Protein AF-A0A958HN75-F1 (afdb_monomer_lite)

Sequence (83 aa):
WSFMVVANTSNSMVQTMVPDELRGRVMGVYTLMFFGGMPLGSLLIGSMAELLTEPVTLAINAAIVLLVAGIVWLRLPFIRKLG

Foldseek 3Di:
DVVVVVVVVVLVVQQVVDDPVCNVVSVVVVCCCVVVVVVVVVVVLVVVCVVDPNVVSVVVVVVVVVVVVVCCVVVPCVVVVVD

Radius of gyration: 16.23 Å; chains: 1; bounding box: 29×27×43 Å

Secondary structure (DSSP, 8-state):
-HHHHHHHHHHHHHHHHS-GGGHHHHHHHHHHHHHHHHHHHHHHHHHHHHHS-HHHHHHHHHHHHHHHHHHHHHH-TTGGG--

pLDDT: mean 88.0, std 8.84, range [49.09, 96.44]

Structure (mmCIF, N/CA/C/O backbone):
data_AF-A0A958HN75-F1
#
_entry.id   AF-A0A958HN75-F1
#
loop_
_atom_site.group_PDB
_atom_site.id
_atom_site.type_symbol
_atom_site.label_atom_id
_atom_site.label_alt_id
_atom_site.label_comp_id
_atom_site.label_asym_id
_atom_site.label_entity_id
_atom_site.label_seq_id
_atom_site.pdbx_PDB_ins_code
_atom_site.Cartn_x
_atom_site.Cartn_y
_atom_site.Cartn_z
_atom_site.occupancy
_atom_site.B_iso_or_equiv
_atom_site.auth_seq_id
_atom_site.auth_comp_id
_atom_site.auth_asym_id
_atom_site.auth_atom_id
_atom_site.pdbx_PDB_model_num
ATOM 1 N N . TRP A 1 1 ? 9.470 11.895 5.638 1.00 71.19 1 TRP A N 1
ATOM 2 C CA . TRP A 1 1 ? 8.431 12.602 6.417 1.00 71.19 1 TRP A CA 1
ATOM 3 C C . TRP A 1 1 ? 7.024 12.133 6.060 1.00 71.19 1 TRP A C 1
ATOM 5 O O . TRP A 1 1 ? 6.367 11.613 6.949 1.00 71.19 1 TRP A O 1
ATOM 15 N N . SER A 1 2 ? 6.595 12.171 4.789 1.00 85.88 2 SER A N 1
ATOM 16 C CA . SER A 1 2 ? 5.245 11.725 4.378 1.00 85.88 2 SER A CA 1
ATOM 17 C C . SER A 1 2 ? 4.927 10.268 4.734 1.00 85.88 2 SER A C 1
ATOM 19 O O . SER A 1 2 ? 3.875 9.994 5.298 1.00 85.88 2 SER A O 1
ATOM 21 N N . PHE A 1 3 ? 5.864 9.342 4.497 1.00 86.69 3 PHE A N 1
ATOM 22 C CA . PHE A 1 3 ? 5.693 7.936 4.887 1.00 86.69 3 PHE A CA 1
ATOM 23 C C . PHE A 1 3 ? 5.475 7.763 6.399 1.00 86.69 3 PHE A C 1
ATOM 25 O O . PHE A 1 3 ? 4.565 7.054 6.813 1.00 86.69 3 PHE A O 1
ATOM 32 N N . MET A 1 4 ? 6.266 8.456 7.227 1.00 89.12 4 MET A N 1
ATOM 33 C CA . MET A 1 4 ? 6.133 8.379 8.686 1.00 89.12 4 MET A CA 1
ATOM 34 C C . MET A 1 4 ? 4.787 8.923 9.170 1.00 89.12 4 MET A C 1
ATOM 36 O O . MET A 1 4 ? 4.213 8.356 10.094 1.00 89.12 4 MET A O 1
ATOM 40 N N . VAL A 1 5 ? 4.263 9.985 8.549 1.00 91.00 5 VAL A N 1
ATOM 41 C CA . VAL A 1 5 ? 2.929 10.518 8.875 1.00 91.00 5 VAL A CA 1
ATOM 42 C C . VAL A 1 5 ? 1.852 9.480 8.562 1.00 91.00 5 VAL A C 1
ATOM 44 O O . VAL A 1 5 ? 1.072 9.131 9.441 1.00 91.00 5 VAL A O 1
ATOM 47 N N . VAL A 1 6 ? 1.863 8.911 7.351 1.00 88.31 6 VAL A N 1
ATOM 48 C CA . VAL A 1 6 ? 0.882 7.895 6.931 1.00 88.31 6 VAL A CA 1
ATOM 49 C C . VAL A 1 6 ? 0.938 6.654 7.824 1.00 88.31 6 VAL A C 1
ATOM 51 O O . VAL A 1 6 ? -0.106 6.155 8.243 1.00 88.31 6 VAL A O 1
ATOM 54 N N . ALA A 1 7 ? 2.140 6.178 8.154 1.00 89.31 7 ALA A N 1
ATOM 55 C CA . ALA A 1 7 ? 2.324 5.015 9.015 1.00 89.31 7 ALA A CA 1
ATOM 56 C C . ALA A 1 7 ? 1.779 5.257 10.433 1.00 89.31 7 ALA A C 1
ATOM 58 O O . ALA A 1 7 ? 1.038 4.427 10.955 1.00 89.31 7 ALA A O 1
ATOM 59 N N . ASN A 1 8 ? 2.086 6.409 11.042 1.00 91.00 8 ASN A N 1
ATOM 60 C CA . ASN A 1 8 ? 1.600 6.736 12.385 1.00 91.00 8 ASN A CA 1
ATOM 61 C C . ASN A 1 8 ? 0.079 6.925 12.421 1.00 91.00 8 ASN A C 1
ATOM 63 O O . ASN A 1 8 ? -0.581 6.334 13.273 1.00 91.00 8 ASN A O 1
ATOM 67 N N . THR A 1 9 ? -0.496 7.668 11.471 1.00 90.06 9 THR A N 1
ATOM 68 C CA . THR A 1 9 ? -1.953 7.845 11.378 1.00 90.06 9 THR A CA 1
ATOM 69 C C . THR A 1 9 ? -2.672 6.508 11.187 1.00 90.06 9 THR A C 1
ATOM 71 O O . THR A 1 9 ? -3.672 6.253 11.855 1.00 90.06 9 THR A O 1
ATOM 74 N N . SER A 1 10 ? -2.143 5.625 10.334 1.00 89.38 10 SER A N 1
ATOM 75 C CA . SER A 1 10 ? -2.717 4.290 10.109 1.00 89.38 10 SER A CA 1
ATOM 76 C C . SER A 1 10 ? -2.672 3.435 11.376 1.00 89.38 10 SER A C 1
ATOM 78 O O . SER A 1 10 ? -3.676 2.827 11.741 1.00 89.38 10 SER A O 1
ATOM 80 N N . ASN A 1 11 ? -1.544 3.450 12.096 1.00 90.94 11 ASN A N 1
ATOM 81 C CA . ASN A 1 11 ? -1.396 2.736 13.365 1.00 90.94 11 ASN A CA 1
ATOM 82 C C . ASN A 1 11 ? -2.416 3.212 14.403 1.00 90.94 11 ASN A C 1
ATOM 84 O O . ASN A 1 11 ? -3.084 2.388 15.025 1.00 90.94 11 ASN A O 1
ATOM 88 N N . SER A 1 12 ? -2.561 4.528 14.576 1.00 89.94 12 SER A N 1
ATOM 89 C CA . SER A 1 12 ? -3.529 5.097 15.515 1.00 89.94 12 SER A CA 1
ATOM 90 C C . SER A 1 12 ? -4.967 4.759 15.123 1.00 89.94 12 SER A C 1
ATOM 92 O O . SER A 1 12 ? -5.748 4.381 15.988 1.00 89.94 12 SER A O 1
ATOM 94 N N . MET A 1 13 ? -5.310 4.819 13.833 1.00 89.44 13 MET A N 1
ATOM 95 C CA . MET A 1 13 ? -6.652 4.487 13.345 1.00 89.44 13 MET A CA 1
ATOM 96 C C . MET A 1 13 ? -7.015 3.017 13.592 1.00 89.44 13 MET A C 1
ATOM 98 O O . MET A 1 13 ? -8.122 2.713 14.027 1.00 89.44 13 MET A O 1
ATOM 102 N N . VAL A 1 14 ? -6.087 2.088 13.354 1.00 89.62 14 VAL A N 1
ATOM 103 C CA . VAL A 1 14 ? -6.318 0.665 13.650 1.00 89.62 14 VAL A CA 1
ATOM 104 C C . VAL A 1 14 ? -6.484 0.452 15.154 1.00 89.62 14 VAL A C 1
ATOM 106 O O . VAL A 1 14 ? -7.378 -0.274 15.576 1.00 89.62 14 VAL A O 1
ATOM 109 N N . GLN A 1 15 ? -5.671 1.113 15.980 1.00 88.75 15 GLN A N 1
ATOM 110 C CA . GLN A 1 15 ? -5.740 0.961 17.434 1.00 88.75 15 GLN A CA 1
ATOM 111 C C . GLN A 1 15 ? -7.035 1.507 18.049 1.00 88.75 15 GLN A C 1
ATOM 113 O O . GLN A 1 15 ? -7.488 0.950 19.048 1.00 88.75 15 GLN A O 1
ATOM 118 N N . THR A 1 16 ? -7.626 2.562 17.476 1.00 91.12 16 THR A N 1
ATOM 119 C CA . THR A 1 16 ? -8.883 3.154 17.969 1.00 91.12 16 THR A CA 1
ATOM 120 C C . THR A 1 16 ? -10.130 2.412 17.494 1.00 91.12 16 THR A C 1
ATOM 122 O O . THR A 1 16 ? -11.146 2.452 18.180 1.00 91.12 16 THR A O 1
ATOM 125 N N . MET A 1 17 ? -10.073 1.721 16.350 1.00 88.56 17 MET A N 1
ATOM 126 C CA . MET A 1 17 ? -11.212 0.959 15.817 1.00 88.56 17 MET A CA 1
ATOM 127 C C . MET A 1 17 ? -11.318 -0.474 16.355 1.00 88.56 17 MET A C 1
ATOM 129 O O . MET A 1 17 ? -12.322 -1.142 16.114 1.00 88.56 17 MET A O 1
ATOM 133 N N . VAL A 1 18 ? -10.296 -0.972 17.054 1.00 90.88 18 VAL A N 1
ATOM 134 C CA . VAL A 1 18 ? -10.238 -2.363 17.520 1.00 90.88 18 VAL A CA 1
ATOM 135 C C . VAL A 1 18 ? -10.537 -2.453 19.024 1.00 90.88 18 VAL A C 1
ATOM 137 O O . VAL A 1 18 ? -9.901 -1.741 19.803 1.00 90.88 18 VAL A O 1
ATOM 140 N N . PRO A 1 19 ? -11.432 -3.363 19.458 1.00 88.88 19 PRO A N 1
ATOM 141 C CA . PRO A 1 19 ? -11.676 -3.642 20.876 1.00 88.88 19 PRO A CA 1
ATOM 142 C C . PRO A 1 19 ? -10.413 -4.102 21.621 1.00 88.88 19 PRO A C 1
ATOM 144 O O . PRO A 1 19 ? -9.605 -4.855 21.071 1.00 88.88 19 PRO A O 1
ATOM 147 N N . ASP A 1 20 ? -10.265 -3.709 22.892 1.00 86.44 20 ASP A N 1
ATOM 148 C CA . ASP A 1 20 ? -9.073 -3.995 23.714 1.00 86.44 20 ASP A CA 1
ATOM 149 C C . ASP A 1 20 ? -8.689 -5.487 23.727 1.00 86.44 20 ASP A C 1
ATOM 151 O O . ASP A 1 20 ? -7.517 -5.832 23.573 1.00 86.44 20 ASP A O 1
ATOM 155 N N . GLU A 1 21 ? -9.682 -6.373 23.829 1.00 90.81 21 GLU A N 1
ATOM 156 C CA . GLU A 1 21 ? -9.523 -7.835 23.853 1.00 90.81 21 GLU A CA 1
ATOM 157 C C . GLU A 1 21 ? -8.936 -8.430 22.559 1.00 90.81 21 GLU A C 1
ATOM 159 O O . GLU A 1 21 ? -8.298 -9.483 22.585 1.00 90.81 21 GLU A O 1
ATOM 164 N N . LEU A 1 22 ? -9.101 -7.749 21.419 1.00 92.50 22 LEU A N 1
ATOM 165 C CA . LEU A 1 22 ? -8.620 -8.203 20.111 1.00 92.50 22 LEU A CA 1
ATOM 166 C C . LEU A 1 22 ? -7.419 -7.404 19.601 1.00 92.50 22 LEU A C 1
ATOM 168 O O . LEU A 1 22 ? -6.845 -7.768 18.570 1.00 92.50 22 LEU A O 1
ATOM 172 N N . ARG A 1 23 ? -6.994 -6.357 20.320 1.00 89.31 23 ARG A N 1
ATOM 173 C CA . ARG A 1 23 ? -5.936 -5.436 19.879 1.00 89.31 23 ARG A CA 1
ATOM 174 C C . ARG A 1 23 ? -4.663 -6.169 19.464 1.00 89.31 23 ARG A C 1
ATOM 176 O O . ARG A 1 23 ? -4.148 -5.916 18.380 1.00 89.31 23 ARG A O 1
ATOM 183 N N . GLY A 1 24 ? -4.189 -7.121 20.270 1.00 89.88 24 GLY A N 1
ATOM 184 C CA . GLY A 1 24 ? -2.976 -7.890 19.962 1.00 89.88 24 GLY A CA 1
ATOM 185 C C . GLY A 1 24 ? -3.099 -8.743 18.693 1.00 89.88 24 GLY A C 1
ATOM 186 O O . GLY A 1 24 ? -2.178 -8.781 17.879 1.00 89.88 24 GLY A O 1
ATOM 187 N N . ARG A 1 25 ? -4.261 -9.374 18.476 1.00 93.56 25 ARG A N 1
ATOM 188 C CA . ARG A 1 25 ? -4.528 -10.193 17.281 1.00 93.56 25 ARG A CA 1
ATOM 189 C C . ARG A 1 25 ? -4.619 -9.338 16.020 1.00 93.56 25 ARG A C 1
ATOM 191 O O . ARG A 1 25 ? -3.987 -9.669 15.020 1.00 93.56 25 ARG A O 1
ATOM 198 N N . VAL A 1 26 ? -5.356 -8.227 16.070 1.00 94.50 26 VAL A N 1
ATOM 199 C CA . VAL A 1 26 ? -5.510 -7.338 14.909 1.00 94.50 26 VAL A CA 1
ATOM 200 C C . VAL A 1 26 ? -4.198 -6.631 14.576 1.00 94.50 26 VAL A C 1
ATOM 202 O O . VAL A 1 26 ? -3.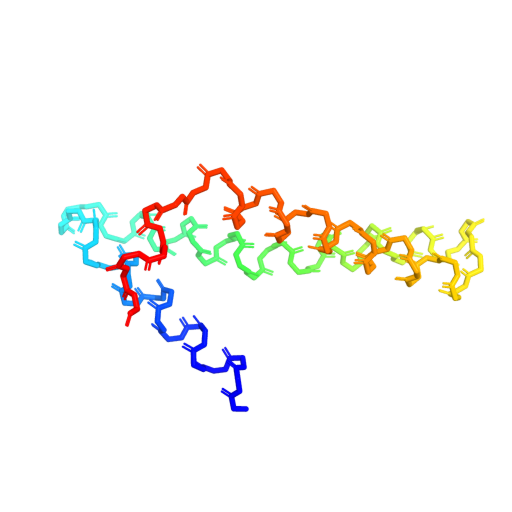826 -6.582 13.408 1.00 94.50 26 VAL A O 1
ATOM 205 N N . MET A 1 27 ? -3.446 -6.162 15.576 1.00 93.38 27 MET A N 1
ATOM 206 C CA . MET A 1 27 ? -2.124 -5.564 15.352 1.00 93.38 27 MET A CA 1
ATOM 207 C C . MET A 1 27 ? -1.112 -6.579 14.804 1.00 93.38 27 MET A C 1
ATOM 209 O O . MET A 1 27 ? -0.272 -6.216 13.981 1.00 93.38 27 MET A O 1
ATOM 213 N N . GLY A 1 28 ? -1.212 -7.854 15.199 1.00 93.06 28 GLY A N 1
ATOM 214 C CA . GLY A 1 28 ? -0.424 -8.942 14.617 1.00 93.06 28 GLY A CA 1
ATOM 215 C C . GLY A 1 28 ? -0.707 -9.133 13.124 1.00 93.06 28 GLY A C 1
ATOM 216 O O . GLY A 1 28 ? 0.224 -9.138 12.322 1.00 93.06 28 GLY A O 1
ATOM 217 N N . VAL A 1 29 ? -1.985 -9.202 12.730 1.00 93.50 29 VAL A N 1
ATOM 218 C CA . VAL A 1 29 ? -2.384 -9.282 11.310 1.00 93.50 29 VAL A CA 1
ATOM 219 C C . VAL A 1 29 ? -1.980 -8.021 10.544 1.00 93.50 29 VAL A C 1
ATOM 221 O O . VAL A 1 29 ? -1.471 -8.121 9.431 1.00 93.50 29 VAL A O 1
ATOM 224 N N . TYR A 1 30 ? -2.147 -6.839 11.138 1.00 91.88 30 TYR A N 1
ATOM 225 C CA . TYR A 1 30 ? -1.732 -5.571 10.539 1.00 91.88 30 TYR A CA 1
ATOM 226 C C . TYR A 1 30 ? -0.222 -5.540 10.265 1.00 91.88 30 TYR A C 1
ATOM 228 O O . TYR A 1 30 ? 0.203 -5.197 9.164 1.00 91.88 30 TYR A O 1
ATOM 236 N N . THR A 1 31 ? 0.589 -5.976 11.231 1.00 90.88 31 THR A N 1
ATOM 237 C CA . THR A 1 31 ? 2.052 -6.046 11.091 1.00 90.88 31 THR A CA 1
ATOM 238 C C . THR A 1 31 ? 2.454 -7.079 10.042 1.00 90.88 31 THR A C 1
ATOM 240 O O . THR A 1 31 ? 3.314 -6.799 9.209 1.00 90.88 31 THR A O 1
ATOM 243 N N . LEU A 1 32 ? 1.802 -8.247 10.036 1.00 93.56 32 LEU A N 1
ATOM 244 C CA . LEU A 1 32 ? 2.020 -9.285 9.030 1.00 93.56 32 LEU A CA 1
ATOM 245 C C . LEU A 1 32 ? 1.705 -8.778 7.620 1.00 93.56 32 LEU A C 1
ATOM 247 O O . LEU A 1 32 ? 2.488 -9.008 6.708 1.00 93.56 32 LEU A O 1
ATOM 251 N N . MET A 1 33 ? 0.597 -8.066 7.430 1.00 91.19 33 MET A N 1
ATOM 252 C CA . MET A 1 33 ? 0.257 -7.487 6.130 1.00 91.19 33 MET A CA 1
ATOM 253 C C . MET A 1 33 ? 1.267 -6.416 5.709 1.00 91.19 33 MET A C 1
ATOM 255 O O . MET A 1 33 ? 1.729 -6.423 4.570 1.00 91.19 33 MET A O 1
ATOM 259 N N . PHE A 1 34 ? 1.642 -5.520 6.626 1.00 86.69 34 PHE A N 1
ATOM 260 C CA . PHE A 1 34 ? 2.521 -4.393 6.320 1.00 86.69 34 PHE A CA 1
ATOM 261 C C . PHE A 1 34 ? 3.955 -4.835 6.001 1.00 86.69 34 PHE A C 1
ATOM 263 O O . PHE A 1 34 ? 4.514 -4.448 4.978 1.00 86.69 34 PHE A O 1
ATOM 270 N N . PHE A 1 35 ? 4.547 -5.679 6.849 1.00 87.88 35 PHE A N 1
ATOM 271 C CA . PHE A 1 35 ? 5.926 -6.138 6.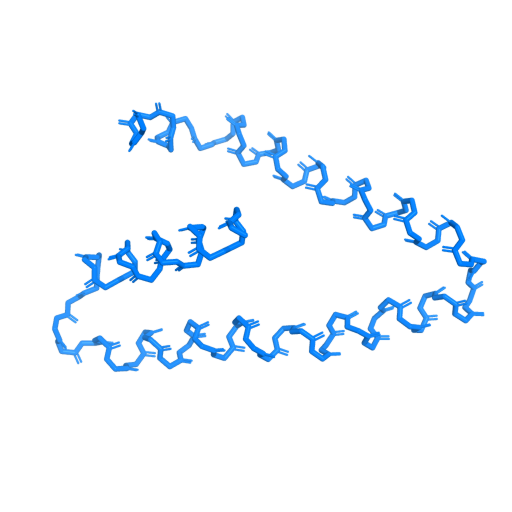680 1.00 87.88 35 PHE A CA 1
ATOM 272 C C . PHE A 1 35 ? 6.035 -7.410 5.842 1.00 87.88 35 PHE A C 1
ATOM 274 O O . PHE A 1 35 ? 6.999 -7.557 5.100 1.00 87.88 35 PHE A O 1
ATOM 281 N N . GLY A 1 36 ? 5.061 -8.319 5.922 1.00 89.56 36 GLY A N 1
ATOM 282 C CA . GLY A 1 36 ? 5.045 -9.558 5.138 1.00 89.56 36 GLY A CA 1
ATOM 283 C C . GLY A 1 36 ? 4.640 -9.346 3.679 1.00 89.56 36 GLY A C 1
ATOM 284 O O . GLY A 1 36 ? 5.098 -10.082 2.808 1.00 89.56 36 GLY A O 1
ATOM 285 N N . GLY A 1 3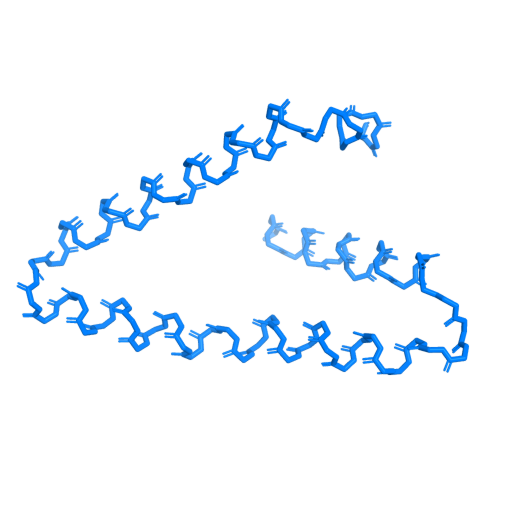7 ? 3.858 -8.305 3.376 1.00 90.81 37 GLY A N 1
ATOM 286 C CA . GLY A 1 37 ? 3.534 -7.934 1.997 1.00 90.81 37 GLY A CA 1
ATOM 287 C C . GLY A 1 37 ? 4.736 -7.397 1.215 1.00 90.81 37 GLY A C 1
ATOM 288 O O . GLY A 1 37 ? 4.806 -7.558 0.001 1.00 90.81 37 GLY A O 1
ATOM 289 N N . MET A 1 38 ? 5.713 -6.804 1.901 1.00 89.81 38 MET A N 1
ATOM 290 C CA . MET A 1 38 ? 6.886 -6.180 1.288 1.00 89.81 38 MET A CA 1
ATOM 291 C C . MET A 1 38 ? 7.809 -7.177 0.550 1.00 89.81 38 MET A C 1
ATOM 293 O O . MET A 1 38 ? 8.064 -6.958 -0.637 1.00 89.81 38 MET A O 1
ATOM 297 N N . PRO A 1 39 ? 8.269 -8.296 1.156 1.00 92.06 39 PRO A N 1
ATOM 298 C CA . PRO A 1 39 ? 9.050 -9.301 0.438 1.00 92.06 39 PRO A CA 1
ATOM 299 C C . PRO A 1 39 ? 8.238 -9.973 -0.676 1.00 92.06 39 PRO A C 1
ATOM 301 O O . PRO A 1 39 ? 8.766 -10.178 -1.766 1.00 92.06 39 PRO A O 1
ATOM 304 N N . LEU A 1 40 ? 6.946 -10.241 -0.460 1.00 92.31 40 LEU A N 1
ATOM 305 C CA . LEU A 1 40 ? 6.066 -10.795 -1.496 1.00 92.31 40 LEU A CA 1
ATOM 306 C C . LEU A 1 40 ? 5.948 -9.862 -2.707 1.00 92.31 40 LEU A C 1
ATOM 308 O O . LEU A 1 40 ? 6.075 -10.304 -3.847 1.00 92.31 40 LEU A O 1
ATOM 312 N N . GLY A 1 41 ? 5.767 -8.565 -2.458 1.00 89.31 41 GLY A N 1
ATOM 313 C CA . GLY A 1 41 ? 5.765 -7.536 -3.490 1.00 89.31 41 GLY A CA 1
ATOM 314 C C . GLY A 1 41 ? 7.095 -7.480 -4.238 1.00 89.31 41 GLY A C 1
ATOM 315 O O . GLY A 1 41 ? 7.097 -7.442 -5.463 1.00 89.31 41 GLY A O 1
ATOM 316 N N . SER A 1 42 ? 8.226 -7.554 -3.526 1.00 90.25 42 SER A N 1
ATOM 317 C CA . SER A 1 42 ? 9.548 -7.569 -4.167 1.00 90.25 42 SER A CA 1
ATOM 318 C C . SER A 1 42 ? 9.765 -8.792 -5.062 1.00 90.25 42 SER A C 1
ATOM 320 O O . SER A 1 42 ? 10.317 -8.644 -6.147 1.00 90.25 42 SER A O 1
ATOM 322 N N . LEU A 1 43 ? 9.269 -9.970 -4.670 1.00 92.38 43 LEU A N 1
ATOM 323 C CA . LEU A 1 43 ? 9.351 -11.185 -5.482 1.00 92.38 43 LEU A CA 1
ATOM 324 C C . LEU A 1 43 ? 8.480 -11.082 -6.742 1.00 92.38 43 LEU A C 1
ATOM 326 O O . LEU A 1 43 ? 8.920 -11.437 -7.835 1.00 92.38 43 LEU A O 1
ATOM 330 N N . LEU A 1 44 ? 7.257 -10.563 -6.608 1.00 90.94 44 LEU A N 1
ATOM 331 C CA . LEU A 1 44 ? 6.352 -10.333 -7.738 1.00 90.94 44 LEU A CA 1
ATOM 332 C C . LEU A 1 44 ? 6.927 -9.311 -8.722 1.00 90.94 44 LEU A C 1
ATOM 334 O O . LEU A 1 44 ? 6.979 -9.564 -9.920 1.00 90.94 44 LEU A O 1
ATOM 338 N N . ILE A 1 45 ? 7.401 -8.170 -8.225 1.00 91.06 45 ILE A N 1
ATOM 339 C CA . ILE A 1 45 ? 7.965 -7.112 -9.070 1.00 91.06 45 ILE A CA 1
ATOM 340 C C . ILE A 1 45 ? 9.282 -7.572 -9.703 1.00 91.06 45 ILE A C 1
ATOM 342 O O . ILE A 1 45 ? 9.495 -7.324 -10.886 1.00 91.06 45 ILE A O 1
ATOM 346 N N . GLY A 1 46 ? 10.136 -8.268 -8.947 1.00 89.00 46 GLY A N 1
ATOM 347 C CA . GLY A 1 46 ? 11.396 -8.824 -9.439 1.00 89.00 46 GLY A CA 1
ATOM 348 C C . GLY A 1 46 ? 11.180 -9.838 -10.560 1.00 89.00 46 GLY A C 1
ATOM 349 O O . GLY A 1 46 ? 11.739 -9.678 -11.637 1.00 89.00 46 GLY A O 1
ATOM 350 N N . SER A 1 47 ? 10.284 -10.810 -10.363 1.00 90.75 47 SER A N 1
ATOM 351 C CA . SER A 1 47 ? 9.937 -11.783 -11.413 1.00 90.75 47 SER A CA 1
ATOM 352 C C . SER A 1 47 ? 9.290 -11.131 -12.642 1.00 90.75 47 SER A C 1
ATOM 354 O O . SER A 1 47 ? 9.572 -11.520 -13.774 1.00 90.75 47 SER A O 1
ATOM 356 N N . MET A 1 48 ? 8.473 -10.088 -12.458 1.00 88.88 48 MET A N 1
ATOM 357 C CA . MET A 1 48 ? 7.964 -9.296 -13.581 1.00 88.88 48 MET A CA 1
ATOM 358 C C . MET A 1 48 ? 9.074 -8.537 -14.315 1.00 88.88 48 MET A C 1
ATOM 360 O O . MET A 1 48 ? 9.004 -8.436 -15.532 1.00 88.88 48 MET A O 1
ATOM 364 N N . ALA A 1 49 ? 10.088 -8.019 -13.618 1.00 90.50 49 ALA A N 1
ATOM 365 C CA . ALA A 1 49 ? 11.231 -7.323 -14.216 1.00 90.50 49 ALA A CA 1
ATOM 366 C C . ALA A 1 49 ? 12.225 -8.255 -14.935 1.00 90.50 49 ALA A C 1
ATOM 368 O O . ALA A 1 49 ? 13.030 -7.785 -15.732 1.00 90.50 49 ALA A O 1
ATOM 369 N N . GLU A 1 50 ? 12.173 -9.564 -14.684 1.00 89.31 50 GLU A N 1
ATOM 370 C CA . GLU A 1 50 ? 12.906 -10.557 -15.482 1.00 89.31 50 GLU 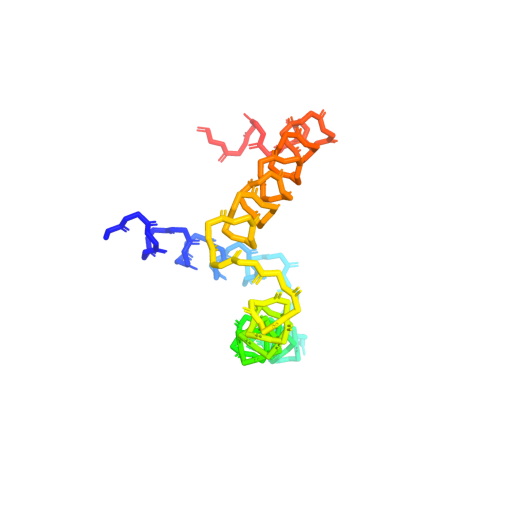A CA 1
ATOM 371 C C . GLU A 1 50 ? 12.179 -10.878 -16.797 1.00 89.31 50 GLU A C 1
ATOM 373 O O . GLU A 1 50 ? 12.814 -11.090 -17.830 1.00 89.31 50 GLU A O 1
ATOM 378 N N . LEU A 1 51 ? 10.841 -10.901 -16.772 1.00 89.88 51 LEU A N 1
ATOM 379 C CA . LEU A 1 51 ? 9.999 -11.196 -17.939 1.00 89.88 51 LEU A CA 1
ATOM 380 C C . LEU A 1 51 ? 9.755 -9.968 -18.833 1.00 89.88 51 LEU A C 1
ATOM 382 O O . LEU A 1 51 ? 9.585 -10.097 -20.045 1.00 89.88 51 LEU A O 1
ATOM 386 N N . LEU A 1 52 ? 9.702 -8.780 -18.232 1.00 87.94 52 LEU A N 1
ATOM 387 C CA . LEU A 1 52 ? 9.469 -7.485 -18.868 1.00 87.94 52 LEU A CA 1
ATOM 388 C C . LEU A 1 52 ? 10.660 -6.571 -18.592 1.00 87.94 52 LEU A C 1
ATOM 390 O O . LEU A 1 52 ? 11.297 -6.674 -17.555 1.00 87.94 52 LEU A O 1
ATOM 394 N N . THR A 1 53 ? 10.928 -5.598 -19.459 1.00 89.69 53 THR A N 1
ATOM 395 C CA . THR A 1 53 ? 11.977 -4.603 -19.191 1.00 89.69 53 THR A CA 1
ATOM 396 C C . THR A 1 53 ? 11.643 -3.757 -17.950 1.00 89.69 53 THR A C 1
ATOM 398 O O . THR A 1 53 ? 10.488 -3.383 -17.737 1.00 89.69 53 THR A O 1
ATOM 401 N N . GLU A 1 54 ? 12.662 -3.373 -17.177 1.00 87.75 54 GLU A N 1
ATOM 402 C CA . GLU A 1 54 ? 12.549 -2.580 -15.940 1.00 87.75 54 GLU A CA 1
ATOM 403 C C . GLU A 1 54 ? 11.599 -1.355 -16.032 1.00 87.75 54 GLU A C 1
ATOM 405 O O . GLU A 1 54 ? 10.715 -1.236 -15.175 1.00 87.75 54 GLU A O 1
ATOM 410 N N . PRO A 1 55 ? 11.675 -0.467 -17.058 1.00 90.62 55 PRO A N 1
ATOM 411 C CA . PRO A 1 55 ? 10.753 0.665 -17.164 1.00 90.62 55 PRO A CA 1
ATOM 412 C C . PRO A 1 55 ? 9.286 0.257 -17.341 1.00 90.62 55 PRO A C 1
ATOM 414 O O . PRO A 1 55 ? 8.395 0.942 -16.840 1.00 90.62 55 PRO A O 1
ATOM 417 N N . VAL A 1 56 ? 9.017 -0.851 -18.040 1.00 92.00 56 VAL A N 1
ATOM 418 C CA . VAL A 1 56 ? 7.649 -1.339 -18.279 1.00 92.00 56 VAL A CA 1
ATOM 419 C C . VAL A 1 56 ? 7.056 -1.870 -16.979 1.00 92.00 56 VAL A C 1
ATOM 421 O O . VAL A 1 56 ? 5.932 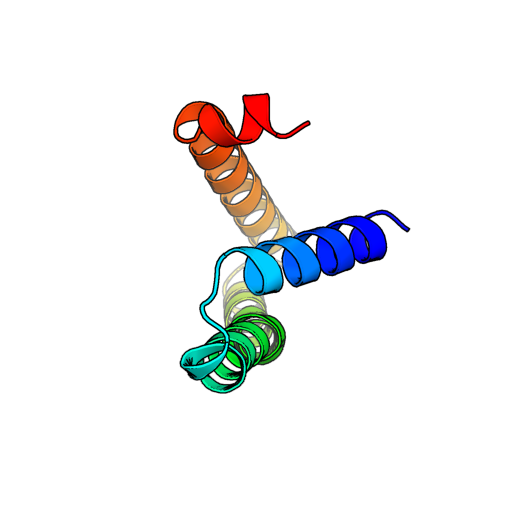-1.515 -16.623 1.00 92.00 56 VAL A O 1
ATOM 424 N N . THR A 1 57 ? 7.829 -2.649 -16.222 1.00 91.50 57 THR A N 1
ATOM 425 C CA . THR A 1 57 ? 7.413 -3.153 -14.908 1.00 91.50 57 THR A CA 1
ATOM 426 C C . THR A 1 57 ? 7.125 -2.010 -13.940 1.00 91.50 57 THR A C 1
ATOM 428 O O . THR A 1 57 ? 6.099 -2.027 -13.256 1.00 91.50 57 THR A O 1
AT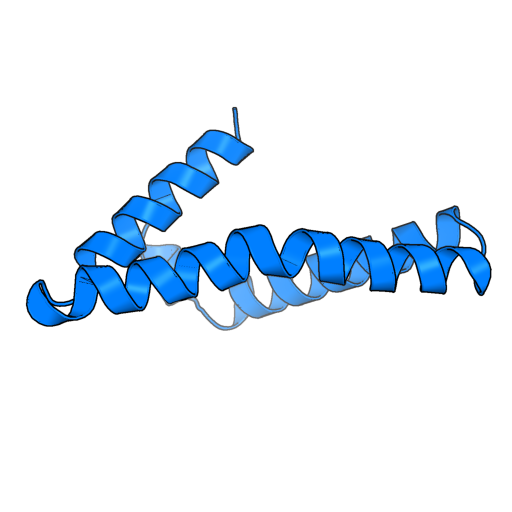OM 431 N N . LEU A 1 58 ? 7.969 -0.974 -13.916 1.00 92.25 58 LEU A N 1
ATOM 432 C CA . LEU A 1 58 ? 7.735 0.209 -13.087 1.00 92.25 58 LEU A CA 1
ATOM 433 C C . LEU A 1 58 ? 6.450 0.947 -13.491 1.00 92.25 58 LEU A C 1
ATOM 435 O O . LEU A 1 58 ? 5.650 1.301 -12.624 1.00 92.25 58 LEU A O 1
ATOM 439 N N . ALA A 1 59 ? 6.225 1.143 -14.793 1.00 94.88 59 ALA A N 1
ATOM 440 C CA . ALA A 1 59 ? 5.031 1.812 -15.305 1.00 94.88 59 ALA A CA 1
ATOM 441 C C . ALA A 1 59 ? 3.742 1.052 -14.951 1.00 94.88 59 ALA A C 1
ATOM 443 O O . ALA A 1 59 ? 2.767 1.668 -14.519 1.00 94.88 59 ALA A O 1
ATOM 444 N N . ILE A 1 60 ? 3.746 -0.281 -15.065 1.00 93.94 60 ILE A N 1
ATOM 445 C CA . ILE A 1 60 ? 2.610 -1.129 -14.676 1.00 93.94 60 ILE A CA 1
ATOM 446 C C . ILE A 1 60 ? 2.323 -0.985 -13.179 1.00 93.94 60 ILE A C 1
ATOM 448 O O . ILE A 1 60 ? 1.178 -0.753 -12.793 1.00 93.94 60 ILE A O 1
ATOM 452 N N . ASN A 1 61 ? 3.350 -1.059 -12.329 1.00 91.94 61 ASN A N 1
ATOM 453 C CA . ASN A 1 61 ? 3.181 -0.905 -10.884 1.00 91.94 61 ASN A CA 1
ATOM 454 C C . ASN A 1 61 ? 2.637 0.483 -10.514 1.00 91.94 61 ASN A C 1
ATOM 456 O O . ASN A 1 61 ? 1.698 0.588 -9.724 1.00 91.94 61 ASN A O 1
ATOM 460 N N . ALA A 1 62 ? 3.165 1.547 -11.125 1.00 93.25 62 ALA A N 1
ATOM 461 C CA . ALA A 1 62 ? 2.666 2.904 -10.923 1.00 93.25 62 ALA A CA 1
ATOM 462 C C . ALA A 1 62 ? 1.196 3.045 -11.354 1.00 93.25 62 ALA A C 1
ATOM 464 O O . ALA A 1 62 ? 0.392 3.630 -10.625 1.00 93.25 62 ALA A O 1
ATOM 465 N N . ALA A 1 63 ? 0.821 2.464 -12.498 1.00 96.25 63 ALA A N 1
ATOM 466 C CA . ALA A 1 63 ? -0.555 2.466 -12.982 1.00 96.25 63 ALA A CA 1
ATOM 467 C C . ALA A 1 63 ? -1.502 1.725 -12.027 1.00 96.25 63 ALA A C 1
ATOM 469 O O . ALA A 1 63 ? -2.580 2.236 -11.732 1.00 96.25 63 ALA A O 1
ATOM 470 N N . ILE A 1 64 ? -1.090 0.568 -11.495 1.00 94.56 64 ILE A N 1
ATOM 471 C CA . ILE A 1 64 ? -1.867 -0.196 -10.508 1.00 94.56 64 ILE A CA 1
ATOM 472 C C . ILE A 1 64 ? -2.086 0.634 -9.238 1.00 94.56 64 ILE A C 1
ATOM 474 O O . ILE A 1 64 ? -3.222 0.750 -8.777 1.00 94.56 64 ILE A O 1
ATOM 478 N N . VAL A 1 65 ? -1.035 1.256 -8.694 1.00 92.88 65 VAL A N 1
ATOM 479 C CA . VAL A 1 65 ? -1.140 2.096 -7.488 1.00 92.88 65 VAL A CA 1
ATOM 480 C C . VAL A 1 65 ? -2.081 3.280 -7.719 1.00 92.88 65 VAL A C 1
ATOM 482 O O . VAL A 1 65 ? -2.941 3.547 -6.879 1.00 92.88 65 VAL A O 1
ATOM 485 N N . LEU A 1 66 ? -1.974 3.962 -8.864 1.00 95.44 66 LEU A N 1
ATOM 486 C CA . LEU A 1 66 ? -2.864 5.071 -9.219 1.00 95.44 66 LEU A CA 1
ATOM 487 C C . LEU A 1 66 ? -4.317 4.619 -9.393 1.00 95.44 66 LEU A C 1
ATOM 489 O O . LEU A 1 66 ? -5.224 5.301 -8.917 1.00 95.44 66 LEU A O 1
ATOM 493 N N . LEU A 1 67 ? -4.548 3.467 -10.026 1.00 96.44 67 LEU A N 1
ATOM 494 C CA . LEU A 1 67 ? -5.881 2.882 -10.172 1.00 96.44 67 LEU A CA 1
ATOM 495 C C . LEU A 1 67 ? -6.506 2.587 -8.812 1.00 96.44 67 LEU A C 1
ATOM 497 O O . LEU A 1 67 ? -7.633 3.002 -8.554 1.00 96.44 67 LEU A O 1
ATOM 501 N N . VAL A 1 68 ? -5.771 1.914 -7.926 1.00 92.81 68 VAL A N 1
ATOM 502 C CA . VAL A 1 68 ? -6.249 1.592 -6.577 1.00 92.81 68 VAL A CA 1
ATOM 503 C C . VAL A 1 68 ? -6.524 2.870 -5.787 1.00 92.81 68 VAL A C 1
ATOM 505 O O . VAL A 1 68 ? -7.596 2.994 -5.197 1.00 92.81 68 VAL A O 1
ATOM 508 N N . ALA A 1 69 ? -5.616 3.848 -5.820 1.00 90.38 69 ALA A N 1
ATOM 509 C CA . ALA A 1 69 ? -5.807 5.134 -5.155 1.00 90.38 69 ALA A CA 1
ATOM 510 C C . ALA A 1 69 ? -7.041 5.879 -5.691 1.00 90.38 69 ALA A C 1
ATOM 512 O O . ALA A 1 69 ? -7.845 6.380 -4.906 1.00 90.38 69 ALA A O 1
ATOM 513 N N . GLY A 1 70 ? -7.239 5.900 -7.012 1.00 93.31 70 GLY A N 1
ATOM 514 C CA . GLY A 1 70 ? -8.412 6.491 -7.653 1.00 93.31 70 GLY A CA 1
ATOM 515 C C . GLY A 1 70 ? -9.710 5.782 -7.265 1.00 93.31 70 GLY A C 1
ATOM 516 O O . GLY A 1 70 ? -10.687 6.437 -6.904 1.00 93.31 70 GLY A O 1
ATOM 517 N N . ILE A 1 71 ? -9.714 4.446 -7.256 1.00 92.88 71 ILE A N 1
ATOM 518 C CA . ILE A 1 71 ? -10.861 3.641 -6.817 1.00 92.88 71 ILE A CA 1
ATOM 519 C C . ILE A 1 71 ? -11.188 3.935 -5.353 1.00 92.88 71 ILE A C 1
ATOM 521 O O . ILE A 1 71 ? -12.344 4.213 -5.044 1.00 92.88 71 ILE A O 1
ATOM 525 N N . VAL A 1 72 ? -10.196 3.919 -4.459 1.00 90.00 72 VAL A N 1
ATOM 526 C CA . VAL A 1 72 ? -10.369 4.241 -3.034 1.00 90.00 72 VAL A CA 1
ATOM 527 C C . VAL A 1 72 ? -10.928 5.652 -2.873 1.00 90.00 72 VAL A C 1
ATOM 529 O O . VAL A 1 72 ? -11.925 5.843 -2.180 1.00 90.00 72 VAL A O 1
ATOM 532 N N . TRP A 1 73 ? -10.354 6.632 -3.573 1.00 87.19 73 TRP A N 1
ATOM 533 C CA . TRP A 1 73 ? -10.796 8.022 -3.510 1.00 87.19 73 TRP A CA 1
ATOM 534 C C . TRP A 1 73 ? -12.244 8.207 -3.980 1.00 87.19 73 TRP A C 1
ATOM 536 O O . TRP A 1 73 ? -12.969 9.024 -3.407 1.00 87.19 73 TRP A O 1
ATOM 546 N N . LEU A 1 74 ? -12.684 7.463 -5.000 1.00 89.19 74 LEU A N 1
ATOM 547 C CA . LEU A 1 74 ? -14.052 7.513 -5.530 1.00 89.19 74 LEU A CA 1
ATOM 548 C C . LEU A 1 74 ? -15.057 6.719 -4.682 1.00 89.19 74 LEU A C 1
ATOM 550 O O . LEU A 1 74 ? -16.190 7.161 -4.503 1.00 89.19 74 LEU A O 1
ATOM 554 N N . ARG A 1 75 ? -14.667 5.541 -4.183 1.00 85.75 75 ARG A N 1
ATOM 555 C CA . ARG A 1 75 ? -15.563 4.576 -3.520 1.00 85.75 75 ARG A CA 1
ATOM 556 C C . ARG A 1 75 ? -15.686 4.775 -2.017 1.00 85.75 75 ARG A C 1
ATOM 558 O O . ARG A 1 75 ? -16.687 4.350 -1.450 1.00 85.75 75 ARG A O 1
ATOM 565 N N . LEU A 1 76 ? -14.707 5.409 -1.375 1.00 83.75 76 LEU A N 1
ATOM 566 C CA . LEU A 1 76 ? -14.694 5.641 0.069 1.00 83.75 76 LEU A CA 1
ATOM 567 C C . LEU A 1 76 ? -14.796 7.145 0.377 1.00 83.75 76 LEU A C 1
ATOM 569 O O . LEU A 1 76 ? -13.876 7.729 0.953 1.00 83.75 76 LEU A O 1
ATOM 573 N N . PRO A 1 77 ? -15.937 7.798 0.059 1.00 70.88 77 PRO A N 1
ATOM 574 C CA . PRO A 1 77 ? -16.152 9.210 0.374 1.00 70.88 77 PRO A CA 1
ATOM 575 C C . PRO A 1 77 ? -16.163 9.478 1.886 1.00 70.88 77 PRO A C 1
ATOM 577 O O . PRO A 1 77 ? -16.039 10.625 2.300 1.00 70.88 77 PRO A O 1
ATOM 580 N N . PHE A 1 78 ? -16.279 8.436 2.715 1.00 67.31 78 PHE A N 1
ATOM 581 C CA . PHE A 1 78 ? -16.138 8.527 4.167 1.00 67.31 78 PHE A CA 1
ATOM 582 C C . PHE A 1 78 ? -14.727 8.968 4.598 1.00 67.31 78 PHE A C 1
ATOM 584 O O . PHE A 1 78 ? -14.610 9.758 5.528 1.00 67.31 78 PHE A O 1
ATOM 591 N N . ILE A 1 79 ? -13.668 8.574 3.873 1.00 67.31 79 ILE A N 1
ATOM 592 C CA . ILE A 1 79 ? -12.286 9.022 4.147 1.00 67.31 79 ILE A CA 1
ATOM 593 C C . ILE A 1 79 ? -12.145 10.532 3.901 1.00 67.31 79 ILE A C 1
ATOM 595 O O . ILE A 1 79 ? -11.382 11.203 4.586 1.00 67.31 79 ILE A O 1
ATOM 599 N N . ARG A 1 80 ? -12.944 11.100 2.985 1.00 61.47 80 ARG A N 1
ATOM 600 C CA . ARG A 1 80 ? -12.955 12.547 2.705 1.00 61.47 80 ARG A CA 1
ATOM 601 C C . ARG A 1 80 ? -13.502 13.389 3.863 1.00 61.47 80 ARG A C 1
ATOM 603 O O . ARG A 1 80 ? -13.337 14.597 3.829 1.00 61.47 80 ARG A O 1
ATOM 610 N N . LYS A 1 81 ? -14.193 12.777 4.833 1.00 57.28 81 LYS A N 1
ATOM 611 C CA . LYS A 1 81 ? -14.765 13.460 6.008 1.00 57.28 81 LYS A CA 1
ATOM 612 C C . LYS A 1 81 ? -13.884 13.356 7.261 1.00 57.28 81 LYS A C 1
ATOM 614 O O . LYS A 1 81 ? -14.246 13.915 8.288 1.00 57.28 81 LYS A O 1
ATOM 619 N N . LEU A 1 82 ? -12.796 12.585 7.191 1.00 58.06 82 LEU A N 1
ATOM 620 C CA . LEU A 1 82 ? -11.872 12.310 8.299 1.00 58.06 82 LEU A CA 1
ATOM 621 C C . LEU A 1 82 ? -10.623 13.213 8.294 1.00 58.06 82 LEU A C 1
ATOM 623 O O . LEU A 1 82 ? -9.818 13.112 9.216 1.00 58.06 82 LEU A O 1
ATOM 627 N N . GLY A 1 83 ? -10.460 14.062 7.275 1.00 49.09 83 GLY A N 1
ATOM 628 C CA . GLY A 1 83 ? -9.468 15.141 7.217 1.00 49.09 83 GLY A CA 1
ATOM 629 C C . GLY A 1 83 ? -10.162 16.490 7.181 1.00 49.09 83 GLY A C 1
ATOM 630 O O . GLY A 1 83 ? -9.559 17.451 7.699 1.00 49.09 83 GLY A O 1
#